Protein AF-A0A1Y1M8P3-F1 (afdb_monomer_lite)

pLDDT: mean 82.82, std 13.73, range [37.41, 94.44]

Secondary structure (DSSP, 8-state):
-GGGTT-HHHHHHHHHHTT-HHHHHHHHHHHHHS---HHHHHHHHHHHHHHHSGGGHHHHHHTT-TTT-HHHHHHHHHHHHHS-SSHHHHHHHHHHHHHHHHHTTT-

Organism: Photinus pyralis (NCBI:txid7054)

Structure (mmCIF, N/CA/C/O backbone):
data_AF-A0A1Y1M8P3-F1
#
_entry.id   AF-A0A1Y1M8P3-F1
#
loop_
_atom_site.group_PDB
_atom_site.id
_atom_site.type_symbol
_atom_site.label_atom_id
_atom_site.label_alt_id
_atom_site.label_comp_id
_atom_site.label_asym_id
_atom_site.label_entity_id
_atom_site.label_seq_id
_atom_site.pdbx_PDB_ins_code
_atom_site.Cartn_x
_atom_site.Cartn_y
_atom_site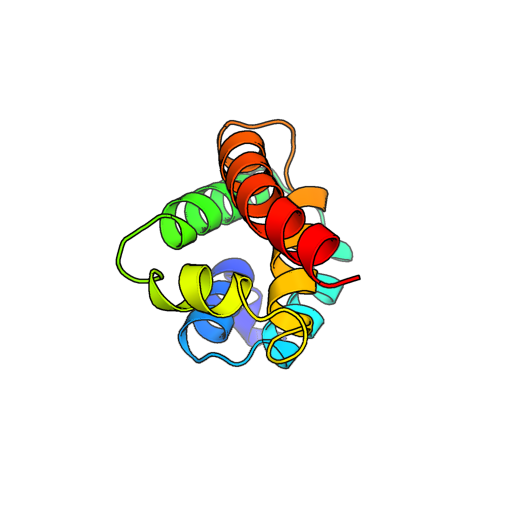.Cartn_z
_atom_site.occupancy
_atom_site.B_iso_or_equiv
_atom_site.auth_seq_id
_atom_site.auth_comp_id
_atom_site.auth_asym_id
_atom_site.auth_atom_id
_atom_site.pdbx_PDB_model_num
ATOM 1 N N . PHE A 1 1 ? -7.731 -8.921 -16.864 1.00 52.69 1 PHE A N 1
ATOM 2 C CA . PHE A 1 1 ? -6.847 -7.868 -16.319 1.00 52.69 1 PHE A CA 1
ATOM 3 C C . PHE A 1 1 ? -5.699 -7.408 -17.242 1.00 52.69 1 PHE A C 1
ATOM 5 O O . PHE A 1 1 ? -4.980 -6.510 -16.836 1.00 52.69 1 PHE A O 1
ATOM 12 N N . ARG A 1 2 ? -5.533 -7.897 -18.492 1.00 43.84 2 ARG A N 1
ATOM 13 C CA . ARG A 1 2 ? -4.400 -7.483 -19.363 1.00 43.84 2 ARG A CA 1
ATOM 14 C C . ARG A 1 2 ? -4.384 -6.001 -19.778 1.00 43.84 2 ARG A C 1
ATOM 16 O O . ARG A 1 2 ? -3.317 -5.465 -20.039 1.00 43.84 2 ARG A O 1
ATOM 23 N N . SER A 1 3 ? -5.532 -5.325 -19.810 1.00 44.97 3 SER A N 1
ATOM 24 C CA . SER A 1 3 ? -5.620 -3.918 -20.238 1.00 44.97 3 SER A CA 1
ATOM 25 C C . SER A 1 3 ? -5.157 -2.913 -19.175 1.00 44.97 3 SER A C 1
ATOM 27 O O . SER A 1 3 ? -4.926 -1.754 -19.491 1.00 44.97 3 SER A O 1
ATOM 29 N N . TRP A 1 4 ? -5.036 -3.334 -17.912 1.00 48.25 4 TRP A N 1
ATOM 30 C CA . TRP A 1 4 ? -4.657 -2.469 -16.783 1.00 48.25 4 TRP A CA 1
ATOM 31 C C . TRP A 1 4 ? -3.179 -2.628 -16.381 1.00 48.25 4 TRP A C 1
ATOM 33 O O . TRP A 1 4 ? -2.671 -1.909 -15.522 1.00 48.25 4 TRP A O 1
ATOM 43 N N . CYS A 1 5 ? -2.456 -3.509 -17.078 1.00 49.00 5 CYS A N 1
ATOM 44 C CA . CYS A 1 5 ? -1.028 -3.766 -16.903 1.00 49.00 5 CYS A CA 1
ATOM 45 C C . CYS A 1 5 ? -0.120 -2.596 -17.324 1.00 49.00 5 CYS A C 1
ATOM 47 O O . CYS A 1 5 ? 1.074 -2.652 -17.058 1.00 49.00 5 CYS A O 1
ATOM 49 N N . TYR A 1 6 ? -0.648 -1.533 -17.947 1.00 53.16 6 TYR A N 1
ATOM 50 C CA . TYR A 1 6 ? 0.165 -0.358 -18.288 1.00 53.16 6 TYR A CA 1
ATOM 51 C C . TYR A 1 6 ? 0.509 0.497 -17.054 1.00 53.16 6 TYR A C 1
ATOM 53 O O . TYR A 1 6 ? 1.536 1.169 -17.033 1.00 53.16 6 TYR A O 1
ATOM 61 N N . ASN A 1 7 ? -0.322 0.449 -16.001 1.00 69.38 7 ASN A N 1
ATOM 62 C CA . ASN A 1 7 ? 0.020 0.976 -14.680 1.00 69.38 7 ASN A CA 1
ATOM 63 C C . ASN A 1 7 ? -0.760 0.219 -13.592 1.00 69.38 7 ASN A C 1
ATOM 65 O O . ASN A 1 7 ? -1.811 0.658 -13.116 1.00 69.38 7 ASN A O 1
ATOM 69 N N . ALA A 1 8 ? -0.234 -0.948 -13.213 1.00 80.31 8 ALA A N 1
ATOM 70 C CA . ALA A 1 8 ? -0.823 -1.799 -12.185 1.00 80.31 8 ALA A CA 1
ATOM 71 C C . ALA A 1 8 ? -1.002 -1.032 -10.858 1.00 80.31 8 ALA A C 1
ATOM 73 O O . ALA A 1 8 ? -2.032 -1.163 -10.197 1.00 80.31 8 ALA A O 1
ATOM 74 N N . VAL A 1 9 ? -0.057 -0.142 -10.525 1.00 85.31 9 VAL A N 1
ATOM 75 C CA . VAL A 1 9 ? -0.106 0.716 -9.330 1.00 85.31 9 VAL A CA 1
ATOM 76 C C . VAL A 1 9 ? -1.286 1.681 -9.377 1.00 85.31 9 VAL A C 1
ATOM 78 O O . VAL A 1 9 ? -1.999 1.795 -8.390 1.00 85.31 9 VAL A O 1
ATOM 81 N N . ALA A 1 10 ? -1.565 2.321 -10.515 1.00 85.88 10 ALA A N 1
ATOM 82 C CA . ALA A 1 10 ? -2.716 3.220 -10.645 1.00 85.88 10 ALA A CA 1
ATOM 83 C C . ALA A 1 10 ? -4.053 2.494 -10.433 1.00 85.88 10 ALA A C 1
ATOM 85 O O . ALA A 1 10 ? -4.949 3.014 -9.770 1.00 85.88 10 ALA A O 1
ATOM 86 N N . THR A 1 11 ? -4.165 1.272 -10.954 1.00 88.06 11 THR A N 1
ATOM 87 C CA . THR A 1 11 ? -5.323 0.406 -10.707 1.00 88.06 11 THR A CA 1
ATOM 88 C C . THR A 1 11 ? -5.477 0.109 -9.221 1.00 88.06 11 THR A C 1
ATOM 90 O O . THR A 1 11 ? -6.565 0.237 -8.666 1.00 88.06 11 THR A O 1
ATOM 93 N N . PHE A 1 12 ? -4.383 -0.277 -8.571 1.00 91.00 12 PHE A N 1
ATOM 94 C CA . PHE A 1 12 ? -4.386 -0.579 -7.150 1.00 91.00 12 PHE A CA 1
ATOM 95 C C . PHE A 1 12 ? -4.781 0.653 -6.314 1.00 91.00 12 PHE A C 1
ATOM 97 O O . PHE A 1 12 ? -5.645 0.549 -5.443 1.00 91.00 12 PHE A O 1
ATOM 104 N N . SER A 1 13 ? -4.254 1.838 -6.641 1.00 90.62 13 SER A N 1
ATOM 105 C CA . SER A 1 13 ? -4.657 3.117 -6.037 1.00 90.62 13 SER A CA 1
ATOM 106 C C . SER A 1 13 ? -6.148 3.402 -6.207 1.00 90.62 13 SER A C 1
ATOM 108 O O . SER A 1 13 ? -6.790 3.892 -5.280 1.00 90.62 13 SER A O 1
ATOM 110 N N . LEU A 1 14 ? -6.716 3.086 -7.375 1.00 90.38 14 LEU A N 1
ATOM 111 C CA . LEU A 1 14 ? -8.145 3.248 -7.633 1.00 90.38 14 LEU A CA 1
ATOM 112 C C . LEU A 1 14 ? -8.983 2.267 -6.803 1.00 90.38 14 LEU A C 1
ATOM 114 O O . LEU A 1 14 ? -10.007 2.667 -6.257 1.00 90.38 14 LEU A O 1
ATOM 118 N N . CYS A 1 15 ? -8.547 1.013 -6.657 1.00 92.38 15 CYS A N 1
ATOM 119 C CA . CYS A 1 15 ? -9.218 0.044 -5.788 1.00 92.38 15 CYS A CA 1
ATOM 120 C C . CYS A 1 15 ? -9.202 0.493 -4.323 1.00 92.38 15 CYS A C 1
ATOM 122 O O . CYS A 1 15 ? -10.222 0.382 -3.645 1.00 92.38 15 CYS A O 1
ATOM 124 N N . LEU A 1 16 ? -8.081 1.050 -3.854 1.00 92.12 16 LEU A N 1
ATOM 125 C CA . LEU A 1 16 ? -8.004 1.673 -2.535 1.00 92.12 16 LEU A CA 1
ATOM 126 C C . LEU A 1 16 ? -8.974 2.857 -2.414 1.00 92.12 16 LEU A C 1
ATOM 128 O O . LEU A 1 16 ? -9.683 2.950 -1.414 1.00 92.12 16 LEU A O 1
ATOM 132 N N . LEU A 1 17 ? -9.045 3.711 -3.445 1.00 91.69 17 LEU A N 1
ATOM 133 C CA . LEU A 1 17 ? -9.949 4.863 -3.490 1.00 91.69 17 LEU A CA 1
ATOM 134 C C . LEU A 1 17 ? -11.427 4.469 -3.429 1.00 91.69 17 LEU A C 1
ATOM 136 O O . LEU A 1 17 ? -12.215 5.080 -2.712 1.00 91.69 17 LEU A O 1
ATOM 140 N N . ALA A 1 18 ? -11.784 3.427 -4.170 1.00 92.88 18 ALA A N 1
ATOM 141 C CA . ALA A 1 18 ? -13.134 2.885 -4.250 1.00 92.88 18 ALA A CA 1
ATOM 142 C C . ALA A 1 18 ? -13.508 1.987 -3.055 1.00 92.88 18 ALA A C 1
ATOM 144 O O . ALA A 1 18 ? -14.588 1.405 -3.057 1.00 92.88 18 ALA A O 1
ATOM 145 N N . GLN A 1 19 ? -12.624 1.839 -2.060 1.00 92.81 19 GLN A N 1
ATOM 146 C CA . GLN A 1 19 ? -12.795 0.937 -0.911 1.00 92.81 19 GLN A CA 1
ATOM 147 C C . GLN A 1 19 ? -12.966 -0.547 -1.290 1.00 92.81 19 GLN A C 1
ATOM 149 O O . GLN A 1 19 ? -13.450 -1.362 -0.506 1.00 92.81 19 GLN A O 1
ATOM 154 N N . ALA A 1 20 ? -12.518 -0.933 -2.486 1.00 94.44 20 ALA A N 1
ATOM 155 C CA . ALA A 1 20 ? -12.551 -2.304 -2.980 1.00 94.44 20 ALA A CA 1
ATOM 156 C C . ALA A 1 20 ? -11.311 -3.084 -2.500 1.00 94.44 20 ALA A C 1
ATOM 158 O O . ALA A 1 20 ? -10.467 -3.498 -3.301 1.00 94.44 20 ALA A O 1
ATOM 159 N N . TYR A 1 21 ? -11.165 -3.257 -1.180 1.00 94.00 21 TYR A N 1
ATOM 160 C CA . TYR A 1 21 ? -9.934 -3.788 -0.568 1.00 94.00 21 TYR A CA 1
ATOM 161 C C . TYR A 1 21 ? -9.615 -5.231 -0.931 1.00 94.00 21 TYR A C 1
ATOM 163 O O . TYR A 1 21 ? -8.446 -5.568 -1.092 1.00 94.00 21 TYR A O 1
ATOM 171 N N . GLU A 1 22 ? -10.629 -6.076 -1.078 1.00 93.38 22 GLU A N 1
ATOM 172 C CA . GLU A 1 22 ? -10.436 -7.460 -1.512 1.00 93.38 22 GLU A CA 1
ATOM 173 C C . GLU A 1 22 ? -9.842 -7.507 -2.925 1.00 93.38 22 GLU A C 1
ATOM 175 O O . GLU A 1 22 ? -8.865 -8.209 -3.181 1.00 93.38 22 GLU A O 1
ATOM 180 N N . GLN A 1 23 ? -10.355 -6.662 -3.823 1.00 90.88 23 GLN A N 1
ATOM 181 C CA . GLN A 1 23 ? -9.828 -6.561 -5.177 1.00 90.88 23 GLN A CA 1
ATOM 182 C C . GLN A 1 23 ? -8.420 -5.965 -5.202 1.00 90.88 23 GLN A C 1
ATOM 184 O O . GLN A 1 23 ? -7.575 -6.431 -5.966 1.00 90.88 23 GLN A O 1
ATOM 189 N N . ALA A 1 24 ? -8.146 -4.977 -4.345 1.00 93.44 24 ALA A N 1
ATOM 190 C CA . ALA A 1 24 ? -6.797 -4.459 -4.154 1.00 93.44 24 ALA A CA 1
ATOM 191 C C . ALA A 1 24 ? -5.841 -5.580 -3.709 1.00 93.44 24 ALA A C 1
ATOM 193 O O . ALA A 1 24 ? -4.756 -5.713 -4.269 1.00 93.44 24 ALA A O 1
ATOM 194 N N . TYR A 1 25 ? -6.257 -6.438 -2.775 1.00 92.19 25 TYR A N 1
ATOM 195 C CA . TYR A 1 25 ? -5.433 -7.546 -2.290 1.00 92.19 25 TYR A CA 1
ATOM 196 C C . TYR A 1 25 ? -5.142 -8.581 -3.380 1.00 92.19 25 TYR A C 1
ATOM 198 O O . TYR A 1 25 ? -3.992 -8.982 -3.554 1.00 92.19 25 TYR A O 1
ATOM 206 N N . ASN A 1 26 ? -6.147 -8.949 -4.176 1.00 90.56 26 ASN A N 1
ATOM 207 C CA . ASN A 1 26 ? -5.960 -9.852 -5.314 1.00 90.56 26 ASN A CA 1
ATOM 208 C C . ASN A 1 26 ? -4.977 -9.267 -6.341 1.00 90.56 26 ASN A C 1
ATOM 210 O O . ASN A 1 26 ? -4.112 -9.971 -6.857 1.00 90.56 26 ASN A O 1
ATOM 214 N N . LEU A 1 27 ? -5.058 -7.959 -6.609 1.00 89.12 27 LEU A N 1
ATOM 215 C CA . LEU A 1 27 ? -4.098 -7.272 -7.476 1.00 89.12 27 LEU A CA 1
ATOM 216 C C . LEU A 1 27 ? -2.686 -7.253 -6.883 1.00 89.12 27 LEU A C 1
ATOM 218 O O . LEU A 1 27 ? -1.718 -7.377 -7.626 1.00 89.12 27 LEU A O 1
ATOM 222 N N . LEU A 1 28 ? -2.560 -7.131 -5.562 1.00 89.06 28 LEU A N 1
ATOM 223 C CA . LEU A 1 28 ? -1.270 -7.156 -4.877 1.00 89.06 28 LEU A CA 1
ATOM 224 C C . LEU A 1 28 ? -0.578 -8.519 -4.984 1.00 89.06 28 LEU A C 1
ATOM 226 O O . LEU A 1 28 ? 0.642 -8.570 -5.105 1.00 89.06 28 LEU A O 1
ATOM 230 N N . GLN A 1 29 ? -1.335 -9.618 -4.985 1.00 85.56 29 GLN A N 1
ATOM 231 C CA . GLN A 1 29 ? -0.769 -10.945 -5.249 1.00 85.56 29 GLN A CA 1
ATOM 232 C C . GLN A 1 29 ? -0.185 -11.023 -6.661 1.00 85.56 29 GLN A C 1
ATOM 234 O O . GLN A 1 29 ? 0.940 -11.480 -6.832 1.00 85.56 29 GLN A O 1
ATOM 239 N N . VAL A 1 30 ? -0.894 -10.465 -7.648 1.00 83.94 30 VAL A N 1
ATOM 240 C CA . VAL A 1 30 ? -0.386 -10.357 -9.023 1.00 83.94 30 VAL A CA 1
ATOM 241 C C . VAL A 1 30 ? 0.863 -9.471 -9.086 1.00 83.94 30 VAL A C 1
ATOM 243 O O . VAL A 1 30 ? 1.765 -9.770 -9.858 1.00 83.94 30 VAL A O 1
ATOM 246 N N . PHE A 1 31 ? 0.977 -8.417 -8.264 1.00 81.25 31 PHE A N 1
ATOM 247 C CA . PHE A 1 31 ? 2.203 -7.603 -8.208 1.00 81.25 31 PHE A CA 1
ATOM 248 C C . PHE A 1 31 ? 3.425 -8.411 -7.778 1.00 81.25 31 PHE A C 1
ATOM 250 O O . PHE A 1 31 ? 4.511 -8.145 -8.280 1.00 81.25 31 PHE A O 1
ATOM 257 N N . GLY A 1 32 ? 3.258 -9.377 -6.872 1.00 76.94 32 GLY A N 1
ATOM 258 C CA . GLY A 1 32 ? 4.348 -10.253 -6.441 1.00 76.94 32 GLY A CA 1
ATOM 259 C C . GLY A 1 32 ? 4.871 -11.173 -7.549 1.00 76.94 32 GLY A C 1
ATOM 260 O O . GLY A 1 32 ? 6.007 -11.628 -7.467 1.00 76.94 32 GLY A O 1
ATOM 261 N N . GLU A 1 33 ? 4.068 -11.423 -8.585 1.00 80.62 33 GLU A N 1
ATOM 262 C CA . GLU A 1 33 ? 4.454 -12.208 -9.765 1.00 80.62 33 GLU A CA 1
ATOM 263 C C . GLU A 1 33 ? 5.061 -11.345 -10.885 1.00 80.62 33 GLU A C 1
ATOM 265 O O . GLU A 1 33 ? 5.605 -11.884 -11.849 1.00 80.62 33 GLU A O 1
ATOM 270 N N . LEU A 1 34 ? 4.962 -10.013 -10.792 1.00 77.44 34 LEU A N 1
ATOM 271 C CA . LEU A 1 34 ? 5.548 -9.101 -11.774 1.00 77.44 34 LEU A CA 1
ATOM 272 C C . LEU A 1 34 ? 7.047 -8.918 -11.521 1.00 77.44 34 LEU A C 1
ATOM 274 O O . LEU A 1 34 ? 7.497 -8.824 -10.379 1.00 77.44 34 LEU A O 1
ATOM 278 N N . ASP A 1 35 ? 7.815 -8.761 -12.601 1.00 77.50 35 ASP A N 1
ATOM 279 C CA . ASP A 1 35 ? 9.222 -8.381 -12.503 1.00 77.50 35 ASP A CA 1
ATOM 280 C C . ASP A 1 35 ? 9.365 -7.036 -11.772 1.00 77.50 35 ASP A C 1
ATOM 282 O O . ASP A 1 35 ? 8.852 -5.993 -12.205 1.00 77.50 35 ASP A O 1
ATOM 286 N N . MET A 1 36 ? 10.093 -7.053 -10.654 1.00 78.56 36 MET A N 1
ATOM 287 C CA . MET A 1 36 ? 10.335 -5.876 -9.821 1.00 78.56 36 MET A CA 1
ATOM 288 C C . MET A 1 36 ? 11.310 -4.914 -10.502 1.00 78.56 36 MET A C 1
ATOM 290 O O . MET A 1 36 ? 12.521 -4.934 -10.285 1.00 78.56 36 MET A O 1
ATOM 294 N N . THR A 1 37 ? 10.761 -4.039 -11.341 1.00 84.88 37 THR A N 1
ATOM 295 C CA . THR A 1 37 ? 11.513 -2.971 -12.005 1.00 84.88 37 THR A CA 1
ATOM 296 C C . THR A 1 37 ? 11.621 -1.724 -11.126 1.00 84.88 37 THR A C 1
ATOM 298 O O . THR A 1 37 ? 10.732 -1.407 -10.334 1.00 84.88 37 THR A O 1
ATOM 301 N N . VAL A 1 38 ? 12.682 -0.937 -11.324 1.00 83.81 38 VAL A N 1
ATOM 302 C CA . VAL A 1 38 ? 12.874 0.355 -10.635 1.00 83.81 38 VAL A CA 1
ATOM 303 C C . VAL A 1 38 ? 11.683 1.298 -10.858 1.00 83.81 38 VAL A C 1
ATOM 305 O O . VAL A 1 38 ? 11.260 1.999 -9.943 1.00 83.81 38 VAL A O 1
ATOM 308 N N . ASN A 1 39 ? 11.086 1.274 -12.053 1.00 84.25 39 ASN A N 1
ATOM 309 C CA . ASN A 1 39 ? 9.906 2.078 -12.365 1.00 84.25 39 ASN A CA 1
ATOM 310 C C . ASN A 1 39 ? 8.697 1.692 -11.507 1.00 84.25 39 ASN A C 1
ATOM 312 O O . ASN A 1 39 ? 7.989 2.581 -11.034 1.00 84.25 39 ASN A O 1
ATOM 316 N N . LEU A 1 40 ? 8.475 0.393 -11.277 1.00 83.94 40 LEU A N 1
ATOM 317 C CA . LEU A 1 40 ? 7.411 -0.080 -10.394 1.00 83.94 40 LEU A CA 1
ATOM 318 C C . LEU A 1 40 ? 7.648 0.403 -8.960 1.00 83.94 40 LEU A C 1
ATOM 320 O O . LEU A 1 40 ? 6.742 0.967 -8.352 1.00 83.94 40 LEU A O 1
ATOM 324 N N . LEU A 1 41 ? 8.880 0.283 -8.459 1.00 85.62 41 LEU A N 1
ATOM 325 C CA . LEU A 1 41 ? 9.251 0.751 -7.119 1.00 85.62 41 LEU A CA 1
ATOM 326 C C . LEU A 1 41 ? 8.991 2.249 -6.926 1.00 85.62 41 LEU A C 1
ATOM 328 O O . LEU A 1 41 ? 8.412 2.644 -5.917 1.00 85.62 41 LEU A O 1
ATOM 332 N N . ILE A 1 42 ? 9.344 3.080 -7.912 1.00 87.50 42 ILE A N 1
ATOM 333 C CA . ILE A 1 42 ? 9.065 4.524 -7.877 1.00 87.50 42 ILE A CA 1
ATOM 334 C C . ILE A 1 42 ? 7.554 4.796 -7.822 1.00 87.50 42 ILE A C 1
ATOM 336 O O . ILE A 1 42 ? 7.113 5.712 -7.129 1.00 87.50 42 ILE A O 1
ATOM 340 N N . GLN A 1 43 ? 6.742 4.029 -8.555 1.00 87.25 43 GLN A N 1
ATOM 341 C CA . GLN A 1 43 ? 5.285 4.187 -8.523 1.00 87.25 43 GLN A CA 1
ATOM 342 C C . GLN A 1 43 ? 4.702 3.774 -7.166 1.00 87.25 43 GLN A C 1
ATOM 344 O O . GLN A 1 43 ? 3.828 4.470 -6.649 1.00 87.25 43 GLN A O 1
ATOM 349 N N . VAL A 1 44 ? 5.200 2.690 -6.565 1.00 88.56 44 VAL A N 1
ATOM 350 C CA . VAL A 1 44 ? 4.778 2.258 -5.223 1.00 88.56 44 VAL A CA 1
ATOM 351 C C . VAL A 1 44 ? 5.193 3.282 -4.158 1.00 88.56 44 VAL A C 1
ATOM 353 O O . VAL A 1 44 ? 4.396 3.594 -3.276 1.00 88.56 44 VAL A O 1
ATOM 356 N N . ASP A 1 45 ? 6.380 3.885 -4.267 1.00 89.25 45 ASP A N 1
ATOM 357 C CA . ASP A 1 45 ? 6.821 4.965 -3.370 1.00 89.25 45 ASP A CA 1
ATOM 358 C C . ASP A 1 45 ? 5.865 6.173 -3.434 1.00 89.25 45 ASP A C 1
ATOM 360 O O . ASP A 1 45 ? 5.368 6.644 -2.409 1.00 89.25 45 ASP A O 1
ATOM 364 N N . LYS A 1 46 ? 5.492 6.599 -4.650 1.00 89.19 46 LYS A N 1
ATOM 365 C CA . LYS A 1 46 ? 4.482 7.653 -4.865 1.00 89.19 46 LYS A CA 1
ATOM 366 C C . LYS A 1 46 ? 3.111 7.281 -4.304 1.00 89.19 46 LYS A C 1
ATOM 368 O O . LYS A 1 46 ? 2.420 8.145 -3.770 1.00 89.19 46 LYS A O 1
ATOM 373 N N . LEU A 1 47 ? 2.707 6.016 -4.414 1.00 90.94 47 LEU A N 1
ATOM 374 C CA . LEU A 1 47 ? 1.463 5.530 -3.822 1.00 90.94 47 LEU A CA 1
ATOM 375 C C . LEU A 1 47 ? 1.485 5.654 -2.294 1.00 90.94 47 LEU A C 1
ATOM 377 O O . LEU A 1 47 ? 0.506 6.117 -1.717 1.00 90.94 47 LEU A O 1
ATOM 381 N N . VAL A 1 48 ? 2.588 5.309 -1.628 1.00 91.94 48 VAL A N 1
ATOM 382 C CA . VAL A 1 48 ? 2.693 5.494 -0.171 1.00 91.94 48 VAL A CA 1
ATOM 383 C C . VAL A 1 48 ? 2.589 6.967 0.215 1.00 91.94 48 VAL A C 1
ATOM 385 O O . VAL A 1 48 ? 1.847 7.307 1.136 1.00 91.94 48 VAL A O 1
ATOM 388 N N . GLN A 1 49 ? 3.254 7.857 -0.523 1.00 89.50 49 GLN A N 1
ATOM 389 C CA . GLN A 1 49 ? 3.107 9.302 -0.311 1.00 89.50 49 GLN A CA 1
ATOM 390 C C . GLN A 1 49 ? 1.648 9.757 -0.496 1.00 89.50 49 GLN A C 1
ATOM 392 O O . GLN A 1 49 ? 1.151 10.604 0.247 1.00 89.50 49 GLN A O 1
ATOM 397 N N . LEU A 1 50 ? 0.931 9.158 -1.451 1.00 90.38 50 LEU A N 1
ATOM 398 C CA . LEU A 1 50 ? -0.483 9.425 -1.687 1.00 90.38 50 LEU A CA 1
ATOM 399 C C . LEU A 1 50 ? -1.376 8.908 -0.543 1.00 90.38 50 LEU A C 1
ATOM 401 O O . LEU A 1 50 ? -2.329 9.592 -0.178 1.00 90.38 50 LEU A O 1
ATOM 405 N N . ILE A 1 51 ? -1.061 7.764 0.068 1.00 90.50 51 ILE A N 1
ATOM 406 C CA . ILE A 1 51 ? -1.778 7.232 1.246 1.00 90.50 51 ILE A CA 1
ATOM 407 C C . ILE A 1 51 ? -1.647 8.173 2.458 1.00 90.50 51 ILE A C 1
ATOM 409 O O . ILE A 1 51 ? -2.608 8.384 3.205 1.00 90.50 51 ILE A O 1
ATOM 413 N N . GLU A 1 52 ? -0.477 8.785 2.635 1.00 87.56 52 GLU A N 1
ATOM 414 C CA . GLU A 1 52 ? -0.249 9.785 3.686 1.00 87.56 52 GLU A CA 1
ATOM 415 C C . GLU A 1 52 ? -0.904 11.142 3.368 1.00 87.56 52 GLU A C 1
ATOM 417 O O . GLU A 1 52 ? -1.084 11.976 4.257 1.00 87.56 52 GLU A O 1
ATOM 422 N N . SER A 1 53 ? -1.336 11.358 2.123 1.00 90.75 53 SER A N 1
ATOM 423 C CA . SER A 1 53 ? -2.036 12.574 1.712 1.00 90.75 53 SER A CA 1
ATOM 424 C C . SER A 1 53 ? -3.451 12.673 2.326 1.00 90.75 53 SER A C 1
ATOM 426 O O . SER A 1 53 ? -4.042 11.673 2.763 1.00 90.75 53 SER A O 1
ATOM 428 N N . PRO A 1 54 ? -4.060 13.875 2.356 1.00 90.00 54 PRO A N 1
ATOM 429 C CA . PRO A 1 54 ? -5.403 14.060 2.906 1.00 90.00 54 PRO A CA 1
ATOM 430 C C . PRO A 1 54 ? -6.491 13.320 2.117 1.00 90.00 54 PRO A C 1
ATOM 432 O O . PRO A 1 54 ? -7.502 12.940 2.710 1.00 90.00 54 PRO A O 1
ATOM 435 N N . VAL A 1 55 ? -6.274 13.053 0.824 1.00 91.06 55 VAL A N 1
ATOM 436 C CA . VAL A 1 55 ? -7.224 12.324 -0.038 1.00 91.06 55 VAL A CA 1
ATOM 437 C C . VAL A 1 55 ? -7.542 10.944 0.538 1.00 91.06 55 VAL A C 1
ATOM 439 O O . VAL A 1 55 ? -8.678 10.493 0.464 1.00 91.06 55 VAL A O 1
ATOM 442 N N . PHE A 1 56 ? -6.564 10.309 1.184 1.00 91.00 56 PHE A N 1
ATOM 443 C CA . PHE A 1 56 ? -6.674 8.966 1.751 1.00 91.00 56 PHE A CA 1
ATOM 444 C C . PHE A 1 56 ? -6.837 8.957 3.277 1.00 91.00 56 PHE A C 1
ATOM 446 O O . PHE A 1 56 ? -6.611 7.938 3.929 1.00 91.00 56 PHE A O 1
ATOM 453 N N . THR A 1 57 ? -7.283 10.069 3.875 1.00 90.19 57 THR A N 1
ATOM 454 C CA . THR A 1 57 ? -7.528 10.140 5.329 1.00 90.19 57 THR A CA 1
ATOM 455 C C . THR A 1 57 ? -8.482 9.047 5.811 1.00 90.19 57 THR A C 1
ATOM 457 O O . THR A 1 57 ? -8.247 8.459 6.864 1.00 90.19 57 THR A O 1
ATOM 460 N N . TYR A 1 58 ? -9.511 8.717 5.027 1.00 90.88 58 TYR A N 1
ATOM 461 C CA . TYR A 1 58 ? -10.468 7.671 5.391 1.00 90.88 58 TYR A CA 1
ATOM 462 C C . TYR A 1 58 ? -9.813 6.280 5.487 1.00 90.88 58 TYR A C 1
ATOM 464 O O . TYR A 1 58 ? -10.150 5.545 6.408 1.00 90.88 58 TYR A O 1
ATOM 472 N N . LEU A 1 59 ? -8.818 5.945 4.646 1.00 90.12 59 LEU A N 1
ATOM 473 C CA . LEU A 1 59 ? -8.080 4.677 4.778 1.00 90.12 59 LEU A CA 1
ATOM 474 C C . LEU A 1 59 ? -7.337 4.596 6.102 1.00 90.12 59 LEU A C 1
ATOM 476 O O . LEU A 1 59 ? -7.347 3.560 6.757 1.00 90.12 59 LEU A O 1
ATOM 480 N N . ARG A 1 60 ? -6.687 5.694 6.501 1.00 87.75 60 ARG A N 1
ATOM 481 C CA . ARG A 1 60 ? -5.940 5.750 7.763 1.00 87.75 60 ARG A CA 1
ATOM 482 C C . ARG A 1 60 ? -6.860 5.565 8.968 1.00 87.75 60 ARG A C 1
ATOM 484 O O . ARG A 1 60 ? -6.447 4.945 9.939 1.00 87.75 60 ARG A O 1
ATOM 491 N N . LEU A 1 61 ? -8.098 6.051 8.885 1.00 88.81 61 LEU A N 1
ATOM 492 C CA . LEU A 1 61 ? -9.119 5.803 9.904 1.00 88.81 61 LEU A CA 1
ATOM 493 C C . LEU A 1 61 ? -9.608 4.349 9.876 1.00 88.81 61 LEU A C 1
ATOM 495 O O . LEU A 1 61 ? -9.696 3.723 10.923 1.00 88.81 61 LEU A O 1
ATOM 499 N N . GLN A 1 62 ? -9.855 3.783 8.693 1.00 89.81 62 GLN A N 1
ATOM 500 C CA . GLN A 1 62 ? -10.285 2.387 8.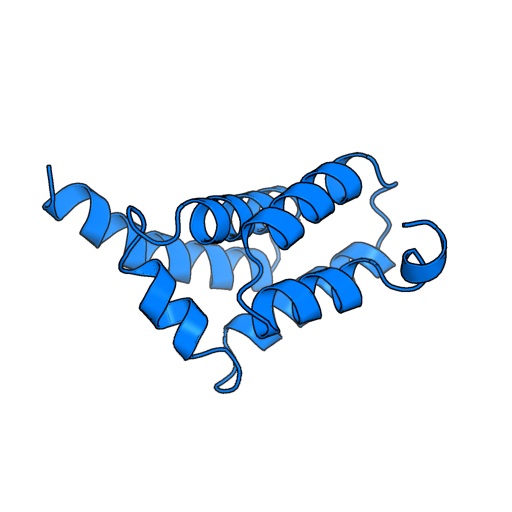544 1.00 89.81 62 GLN A CA 1
ATOM 501 C C . GLN A 1 62 ? -9.210 1.378 8.966 1.00 89.81 62 GLN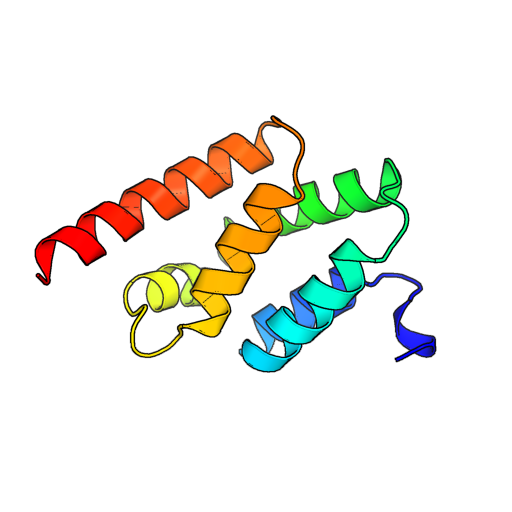 A C 1
ATOM 503 O O . GLN A 1 62 ? -9.546 0.277 9.392 1.00 89.81 62 GLN A O 1
ATOM 508 N N . LEU A 1 63 ? -7.925 1.748 8.917 1.00 87.75 63 LEU A N 1
ATOM 509 C CA . LEU A 1 63 ? -6.842 0.927 9.465 1.00 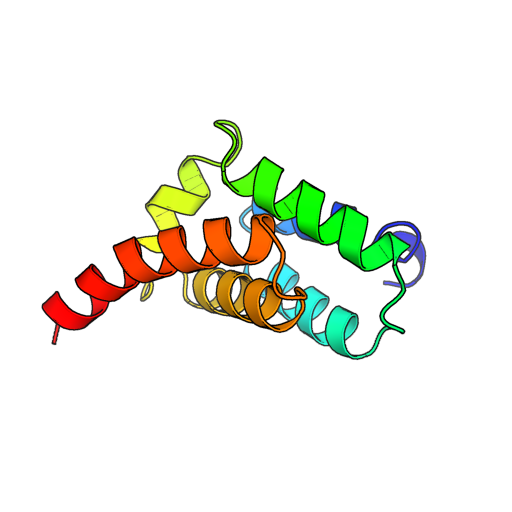87.75 63 LEU A CA 1
ATOM 510 C C . LEU A 1 63 ? -6.978 0.688 10.975 1.00 87.75 63 LEU A C 1
ATOM 512 O O . LEU A 1 63 ? -6.457 -0.313 11.458 1.00 87.75 63 LEU A O 1
ATOM 516 N N . LEU A 1 64 ? -7.693 1.552 11.704 1.00 87.19 64 LEU A N 1
ATOM 517 C CA . LEU A 1 64 ? -7.976 1.368 13.132 1.00 87.19 64 LEU A CA 1
ATOM 518 C C . LEU A 1 64 ? -8.970 0.227 13.402 1.00 87.19 64 LEU A C 1
ATOM 520 O O . LEU A 1 64 ? -9.042 -0.245 14.531 1.00 87.19 64 LEU A O 1
ATOM 524 N N . GLU A 1 65 ? -9.716 -0.226 12.388 1.00 87.44 65 GLU A N 1
ATOM 525 C CA . GLU A 1 65 ? -10.723 -1.289 12.492 1.00 87.44 65 GLU A CA 1
ATOM 526 C C . GLU A 1 65 ? -10.292 -2.536 11.684 1.00 87.44 65 GLU A C 1
ATOM 528 O O . GLU A 1 65 ? -10.903 -2.862 10.657 1.00 87.44 65 GLU A O 1
ATOM 533 N N . PRO A 1 66 ? -9.238 -3.265 12.105 1.00 81.31 66 PRO A N 1
ATOM 534 C CA . PRO A 1 66 ? -8.702 -4.394 11.340 1.00 81.31 66 PRO A CA 1
ATOM 535 C C . PRO A 1 66 ? -9.700 -5.550 11.181 1.00 81.31 66 PRO A C 1
ATOM 537 O O . PRO A 1 66 ? -9.653 -6.252 10.173 1.00 81.31 66 PRO A O 1
ATOM 540 N N . GLU A 1 67 ? -10.629 -5.727 12.127 1.00 85.12 67 GLU A N 1
ATOM 541 C CA . GLU A 1 67 ? -11.691 -6.741 12.043 1.00 85.12 67 GLU A CA 1
ATOM 542 C C . GLU A 1 67 ? -12.679 -6.452 10.907 1.00 85.12 67 GLU A C 1
ATOM 544 O O . GLU A 1 67 ? -13.158 -7.366 10.237 1.00 85.12 67 GLU A O 1
ATOM 549 N N . LYS A 1 68 ? -12.952 -5.168 10.654 1.00 87.19 68 LYS A N 1
ATOM 550 C CA . LYS A 1 68 ? -13.894 -4.717 9.627 1.00 87.19 68 LYS A CA 1
ATOM 551 C C . LYS A 1 68 ? -13.244 -4.611 8.251 1.00 87.19 68 LYS A C 1
ATOM 553 O O . LYS A 1 68 ? -13.898 -4.871 7.243 1.00 87.19 68 LYS A O 1
ATOM 558 N N . TYR A 1 69 ? -11.958 -4.258 8.201 1.00 90.75 69 TYR A N 1
ATOM 559 C CA . TYR A 1 69 ? -11.207 -4.088 6.953 1.00 90.75 69 TYR A CA 1
ATOM 560 C C . TYR A 1 69 ? -9.933 -4.954 6.903 1.00 90.75 69 TYR A C 1
ATOM 562 O O . TYR A 1 69 ? -8.828 -4.435 6.703 1.00 90.75 69 TYR A O 1
ATOM 570 N N . PRO A 1 70 ? -10.047 -6.292 7.001 1.00 89.75 70 PRO A N 1
ATOM 571 C CA . PRO A 1 70 ? -8.885 -7.180 7.076 1.00 89.75 70 PRO A CA 1
ATOM 572 C C . PRO A 1 70 ? -8.029 -7.144 5.803 1.00 89.75 70 PRO A C 1
ATOM 574 O O . PRO A 1 70 ? -6.801 -7.225 5.864 1.00 89.75 70 PRO A O 1
ATOM 577 N N . TYR A 1 71 ? -8.655 -6.983 4.633 1.00 92.81 71 TYR A N 1
ATOM 578 C CA . TYR A 1 71 ? -7.942 -6.886 3.358 1.00 92.81 71 TYR A CA 1
ATOM 579 C C . TYR A 1 71 ? -7.159 -5.579 3.219 1.00 92.81 71 TYR A C 1
ATOM 581 O O . TYR A 1 71 ? -6.080 -5.594 2.637 1.00 92.81 71 TYR A O 1
ATOM 589 N N . LEU A 1 72 ? -7.640 -4.469 3.794 1.00 92.56 72 LEU A N 1
ATOM 590 C CA . LEU A 1 72 ? -6.893 -3.209 3.806 1.00 92.56 72 LEU A CA 1
ATOM 591 C C . LEU A 1 72 ? -5.593 -3.372 4.599 1.00 92.56 72 LEU A C 1
ATOM 593 O O . LEU A 1 72 ? -4.525 -2.988 4.123 1.00 92.56 72 LEU A O 1
ATOM 597 N N . TYR A 1 73 ? -5.674 -4.008 5.768 1.00 90.81 73 TYR A N 1
ATOM 598 C CA . TYR A 1 73 ? -4.507 -4.292 6.598 1.00 90.81 73 TYR A CA 1
ATOM 599 C C . TYR A 1 73 ? -3.497 -5.182 5.857 1.00 90.81 73 TYR A C 1
ATOM 601 O O . TYR A 1 73 ? -2.326 -4.821 5.724 1.00 90.81 73 TYR A O 1
ATOM 609 N N . LYS A 1 74 ? -3.961 -6.293 5.265 1.00 90.44 74 LYS A N 1
ATOM 610 C CA . LYS A 1 74 ? -3.122 -7.178 4.435 1.00 90.44 74 LYS A CA 1
ATOM 611 C C . LYS A 1 74 ? -2.484 -6.441 3.256 1.00 90.44 74 LYS A C 1
ATOM 613 O O . LYS A 1 74 ? -1.310 -6.663 2.973 1.00 90.44 74 LYS A O 1
ATOM 618 N N . CYS A 1 75 ? -3.223 -5.547 2.602 1.00 92.88 75 CYS A N 1
ATOM 619 C CA . CYS A 1 75 ? -2.701 -4.715 1.523 1.00 92.88 75 CYS A CA 1
ATOM 620 C C . CYS A 1 75 ? -1.557 -3.815 1.991 1.00 92.88 75 CYS A C 1
ATOM 622 O O . CYS A 1 75 ? -0.514 -3.785 1.346 1.00 92.88 75 CYS A O 1
ATOM 624 N N . MET A 1 76 ? -1.717 -3.109 3.114 1.00 92.56 76 MET A N 1
ATOM 625 C CA . MET A 1 76 ? -0.668 -2.217 3.618 1.00 92.56 76 MET A CA 1
ATOM 626 C C . MET A 1 76 ? 0.610 -2.980 3.986 1.00 92.56 76 MET A C 1
ATOM 628 O O . MET A 1 76 ? 1.702 -2.552 3.617 1.00 92.56 76 MET A O 1
ATOM 632 N N . TYR A 1 77 ? 0.492 -4.135 4.648 1.00 89.88 77 TYR A N 1
ATOM 633 C CA . TYR A 1 77 ? 1.656 -4.979 4.942 1.00 89.88 77 TYR A CA 1
ATOM 634 C C . TYR A 1 77 ? 2.275 -5.589 3.683 1.00 89.88 77 TYR A C 1
ATOM 636 O O . TYR A 1 77 ? 3.497 -5.681 3.594 1.00 89.88 77 TYR A O 1
ATOM 644 N N . GLY A 1 78 ? 1.468 -5.970 2.694 1.00 90.88 78 GL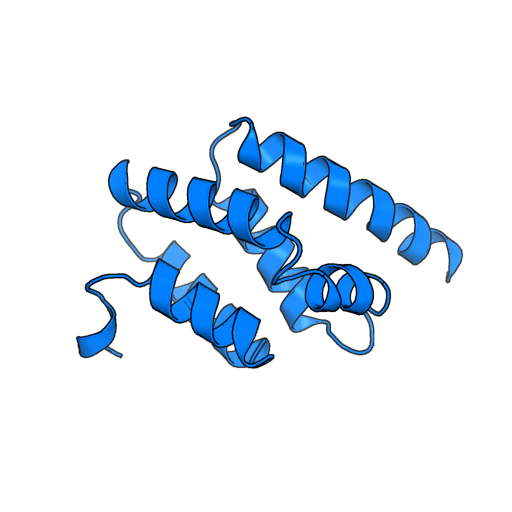Y A N 1
ATOM 645 C CA . GLY A 1 78 ? 1.989 -6.475 1.427 1.00 90.88 78 GLY A CA 1
ATOM 646 C C . GLY A 1 78 ? 2.765 -5.403 0.654 1.00 90.88 78 GLY A C 1
ATOM 647 O O . GLY A 1 78 ? 3.867 -5.681 0.196 1.00 90.88 78 GLY A O 1
ATOM 648 N N . ILE A 1 79 ? 2.273 -4.157 0.599 1.00 90.12 79 ILE A N 1
ATOM 649 C CA . ILE A 1 79 ? 3.031 -3.024 0.029 1.00 90.12 79 ILE A CA 1
ATOM 650 C C . ILE A 1 79 ? 4.345 -2.823 0.787 1.00 90.12 79 ILE A C 1
ATOM 652 O O . ILE A 1 79 ? 5.389 -2.632 0.166 1.00 90.12 79 ILE A O 1
ATOM 656 N N . LEU A 1 80 ? 4.305 -2.889 2.122 1.00 90.56 80 LEU A N 1
ATOM 657 C CA . LEU A 1 80 ? 5.498 -2.751 2.951 1.00 90.56 80 LEU A CA 1
ATOM 658 C C . LEU A 1 80 ? 6.553 -3.822 2.623 1.00 90.56 80 LEU A C 1
ATOM 660 O O . LEU A 1 80 ? 7.735 -3.501 2.586 1.00 90.56 80 LEU A O 1
ATOM 664 N N . MET A 1 81 ? 6.137 -5.062 2.350 1.00 89.25 81 MET A N 1
ATOM 665 C CA . MET A 1 81 ? 7.042 -6.157 1.970 1.00 89.25 81 MET A CA 1
ATOM 666 C C . MET A 1 81 ? 7.593 -6.034 0.542 1.00 89.25 81 MET A C 1
ATOM 668 O O . MET A 1 81 ? 8.658 -6.576 0.261 1.00 89.25 81 MET A O 1
ATOM 672 N N . LEU A 1 82 ? 6.895 -5.329 -0.354 1.00 85.56 82 LEU A N 1
ATOM 673 C CA . LEU A 1 82 ? 7.365 -5.069 -1.721 1.00 85.56 82 LEU A CA 1
ATOM 674 C C . LEU A 1 82 ? 8.376 -3.917 -1.793 1.00 85.56 82 LEU A C 1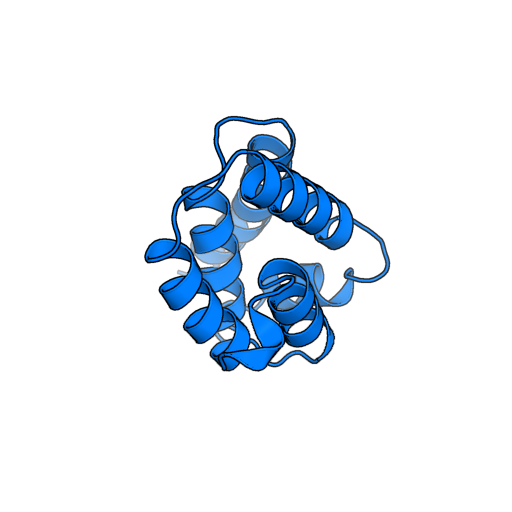
ATOM 676 O O . LEU A 1 82 ? 9.178 -3.854 -2.724 1.00 85.56 82 LEU A O 1
ATOM 680 N N . LEU A 1 83 ? 8.334 -2.978 -0.848 1.00 84.81 83 LEU A N 1
ATOM 681 C CA . LEU A 1 83 ? 9.214 -1.814 -0.868 1.00 84.81 83 LEU A CA 1
ATOM 682 C C . LEU A 1 83 ? 10.649 -2.176 -0.440 1.00 84.81 83 LEU A C 1
ATOM 684 O O . LEU A 1 83 ? 10.836 -2.863 0.565 1.00 84.81 83 LEU A O 1
ATOM 688 N N . PRO A 1 84 ? 11.687 -1.647 -1.120 1.00 83.31 84 PRO A N 1
ATOM 689 C CA . PRO A 1 84 ? 13.029 -1.600 -0.544 1.00 83.31 84 PRO A CA 1
ATOM 690 C C . PRO A 1 84 ? 13.010 -0.713 0.713 1.00 83.31 84 PRO A C 1
ATOM 692 O O . PRO A 1 84 ? 12.051 0.022 0.935 1.00 83.31 84 PRO A O 1
ATOM 695 N N . GLN A 1 85 ? 14.073 -0.727 1.526 1.00 82.50 85 GLN A N 1
ATOM 696 C CA . GLN A 1 85 ? 14.201 0.115 2.731 1.00 82.50 85 GLN A CA 1
ATOM 697 C C . GLN A 1 85 ? 14.337 1.622 2.399 1.00 82.50 85 GLN A C 1
ATOM 699 O O . GLN A 1 85 ? 15.359 2.247 2.671 1.00 82.50 85 GLN A O 1
ATOM 704 N N . SER A 1 86 ? 13.314 2.208 1.775 1.00 86.06 86 SER A N 1
ATOM 705 C CA . SER A 1 86 ? 13.214 3.610 1.373 1.00 86.06 86 SER A CA 1
ATOM 706 C C . SER A 1 86 ? 12.531 4.468 2.445 1.00 86.06 86 SER A C 1
ATOM 708 O O . SER A 1 86 ? 12.054 3.982 3.475 1.00 86.06 86 SER A O 1
ATOM 710 N N . SER A 1 87 ? 12.438 5.775 2.192 1.00 86.38 87 SER A N 1
ATOM 711 C CA . SER A 1 87 ? 11.658 6.695 3.026 1.00 86.38 87 SER A CA 1
ATOM 712 C C . SER A 1 87 ? 10.170 6.327 3.065 1.00 86.38 87 SER A C 1
ATOM 714 O O . SER A 1 87 ? 9.572 6.398 4.139 1.00 86.38 87 SER A O 1
ATOM 716 N N . ALA A 1 88 ? 9.577 5.872 1.953 1.00 87.38 88 ALA A N 1
ATOM 717 C CA . ALA A 1 88 ? 8.202 5.370 1.947 1.00 87.38 88 ALA A CA 1
ATOM 718 C C . ALA A 1 88 ? 8.035 4.129 2.825 1.00 87.38 88 ALA A C 1
ATOM 720 O O . ALA A 1 88 ? 7.056 4.038 3.565 1.00 87.38 88 ALA A O 1
ATOM 721 N N . PHE A 1 89 ? 8.999 3.202 2.806 1.00 89.50 89 PHE A N 1
ATOM 722 C CA . PHE A 1 89 ? 8.976 2.053 3.712 1.00 89.50 89 PHE A CA 1
ATOM 723 C C . PHE A 1 89 ? 8.952 2.509 5.173 1.00 89.50 89 PHE A C 1
ATOM 725 O O . PHE A 1 89 ? 8.119 2.047 5.953 1.00 89.50 89 PHE A O 1
ATOM 732 N N . ALA A 1 90 ? 9.824 3.452 5.546 1.00 88.69 90 ALA A N 1
ATOM 733 C CA . ALA A 1 90 ? 9.857 3.990 6.903 1.00 88.69 90 ALA A CA 1
ATOM 734 C C . ALA A 1 90 ? 8.540 4.693 7.280 1.00 88.69 90 ALA A C 1
ATOM 736 O O . ALA A 1 90 ? 8.018 4.463 8.372 1.00 88.69 90 ALA A O 1
ATOM 737 N N . ALA A 1 91 ? 7.974 5.498 6.377 1.00 88.00 91 ALA A N 1
ATOM 738 C CA . ALA A 1 91 ? 6.704 6.188 6.593 1.00 88.00 91 ALA A CA 1
ATOM 739 C C . ALA A 1 91 ? 5.549 5.199 6.824 1.00 88.00 91 ALA A C 1
ATOM 741 O O . ALA A 1 91 ? 4.856 5.285 7.842 1.00 88.00 91 ALA A O 1
ATOM 742 N N . LEU A 1 92 ? 5.396 4.212 5.935 1.00 88.75 92 LEU A N 1
ATOM 743 C CA . LEU A 1 92 ? 4.337 3.207 6.028 1.00 88.75 92 LEU A CA 1
ATOM 744 C C . LEU A 1 92 ? 4.513 2.306 7.257 1.00 88.75 92 LEU A C 1
ATOM 746 O O . LEU A 1 92 ? 3.544 2.043 7.970 1.00 88.75 92 LEU A O 1
ATOM 750 N N . LYS A 1 93 ? 5.746 1.880 7.560 1.00 89.69 93 LYS A N 1
ATOM 751 C CA . LYS A 1 93 ? 6.058 1.101 8.769 1.00 89.69 93 LYS A CA 1
ATOM 752 C C . LYS A 1 93 ? 5.680 1.861 10.035 1.00 89.69 93 LYS A C 1
ATOM 754 O O . LYS A 1 93 ? 5.057 1.286 10.922 1.00 89.69 93 LYS A O 1
ATOM 759 N N . ASN A 1 94 ? 6.038 3.141 10.125 1.00 89.00 94 ASN A N 1
ATOM 760 C CA . ASN A 1 94 ? 5.706 3.963 11.287 1.00 89.00 94 ASN A CA 1
ATOM 761 C C . ASN A 1 94 ? 4.189 4.095 11.449 1.00 89.00 94 ASN A C 1
ATOM 763 O O . ASN A 1 94 ? 3.685 3.913 12.556 1.00 89.00 94 ASN A O 1
ATOM 767 N N . ARG A 1 95 ? 3.456 4.316 10.347 1.00 88.00 95 ARG A N 1
ATOM 768 C CA . ARG A 1 95 ? 1.988 4.371 10.352 1.00 88.00 95 ARG A CA 1
ATOM 769 C C . ARG A 1 95 ? 1.372 3.071 10.860 1.00 88.00 95 ARG A C 1
ATOM 771 O O . ARG A 1 95 ? 0.522 3.110 11.746 1.00 88.00 95 ARG A O 1
ATOM 778 N N . LEU A 1 96 ? 1.813 1.935 10.324 1.00 86.00 96 LEU A N 1
ATOM 779 C CA . LEU A 1 96 ? 1.311 0.621 10.722 1.00 86.00 96 LEU A CA 1
ATOM 780 C C . LEU A 1 96 ? 1.662 0.287 12.171 1.00 86.00 96 LEU A C 1
ATOM 782 O O . LEU A 1 96 ? 0.811 -0.241 12.874 1.00 86.00 96 LEU A O 1
ATOM 786 N N . ASN A 1 97 ? 2.852 0.658 12.646 1.00 86.06 97 ASN A N 1
ATOM 787 C CA . ASN A 1 97 ? 3.243 0.476 14.045 1.00 86.06 97 ASN A CA 1
ATOM 788 C C . ASN A 1 97 ? 2.388 1.308 15.013 1.00 86.06 97 ASN A C 1
ATOM 790 O O . ASN A 1 97 ? 2.053 0.837 16.098 1.00 86.06 97 ASN A O 1
ATOM 794 N N . SER A 1 98 ? 2.004 2.532 14.634 1.00 81.19 98 SER A N 1
ATOM 795 C CA . SER A 1 98 ? 1.089 3.344 15.450 1.00 81.19 98 SER A CA 1
ATOM 796 C C . SER A 1 98 ? -0.306 2.722 15.563 1.00 81.19 98 SER A C 1
ATOM 798 O O . SER A 1 98 ? -0.976 2.913 16.571 1.00 81.19 98 SER A O 1
ATOM 800 N N . VAL A 1 99 ? -0.739 1.980 14.541 1.00 78.44 99 VAL A N 1
ATOM 801 C CA . VAL A 1 99 ? -2.041 1.301 14.515 1.00 78.44 99 VAL A CA 1
ATOM 802 C C . VAL A 1 99 ? -1.973 -0.078 15.180 1.00 78.44 99 VAL A C 1
ATOM 804 O O . VAL A 1 99 ? -2.882 -0.447 15.915 1.00 78.44 99 VAL A O 1
ATOM 807 N N . SER A 1 100 ? -0.900 -0.847 14.978 1.00 63.81 100 SER A N 1
ATOM 808 C CA . SER A 1 100 ? -0.745 -2.184 15.566 1.00 63.81 100 SER A CA 1
ATOM 809 C C . SER A 1 100 ? -0.661 -2.146 17.091 1.00 63.81 100 SER A C 1
ATOM 811 O O . SER A 1 100 ? -1.160 -3.061 17.740 1.00 63.81 100 SER A O 1
ATOM 813 N N . ALA A 1 101 ? -0.139 -1.059 17.670 1.00 59.09 101 ALA A N 1
ATOM 814 C CA . ALA A 1 101 ? -0.203 -0.809 19.108 1.00 59.09 101 ALA A CA 1
ATOM 815 C C . ALA A 1 101 ? -1.643 -0.859 19.665 1.00 59.09 101 ALA A C 1
ATOM 817 O O . ALA A 1 101 ? -1.833 -1.247 20.812 1.00 59.09 101 ALA A O 1
ATOM 818 N N . ILE A 1 102 ? -2.654 -0.530 18.851 1.00 55.12 102 ILE A N 1
ATOM 819 C CA . ILE A 1 102 ? -4.077 -0.595 19.222 1.00 55.12 102 ILE A CA 1
ATOM 820 C C . ILE A 1 102 ? -4.605 -2.034 19.124 1.00 55.12 102 ILE A C 1
ATOM 822 O O . ILE A 1 102 ? -5.368 -2.457 19.983 1.00 55.12 102 ILE A O 1
ATOM 826 N N . GLY A 1 103 ? -4.150 -2.818 18.141 1.00 52.16 103 GLY A N 1
ATOM 827 C CA . GLY A 1 103 ? -4.544 -4.227 17.992 1.00 52.16 103 GLY A CA 1
ATOM 828 C C . GLY A 1 103 ? -4.070 -5.136 19.136 1.00 52.16 103 GLY A C 1
ATOM 829 O O . GLY A 1 103 ? -4.726 -6.128 19.436 1.00 52.16 103 GLY A O 1
ATOM 830 N N . TYR A 1 104 ? -2.969 -4.784 19.811 1.00 50.19 104 TYR A N 1
ATOM 831 C CA . TYR A 1 104 ? -2.523 -5.464 21.038 1.00 50.19 104 TYR A CA 1
ATOM 832 C C . TYR A 1 104 ? -3.290 -5.032 22.298 1.00 50.19 104 TYR A C 1
ATOM 834 O O . TYR A 1 104 ? -3.243 -5.741 23.296 1.00 50.19 104 TYR A O 1
ATOM 842 N N . LEU A 1 105 ? -3.976 -3.885 22.273 1.00 46.06 105 LEU A N 1
ATOM 843 C CA . LEU A 1 105 ? -4.785 -3.385 23.394 1.00 46.06 105 LEU A CA 1
ATOM 844 C C . LEU A 1 105 ? -6.169 -4.047 23.468 1.00 46.06 105 LEU A C 1
ATOM 846 O O . LEU A 1 105 ? -6.849 -3.921 24.482 1.00 46.06 105 LEU A O 1
ATOM 850 N N . THR A 1 106 ? -6.588 -4.734 22.405 1.00 40.12 106 THR A N 1
ATOM 851 C CA . THR A 1 106 ? -7.888 -5.412 22.295 1.00 40.12 106 THR A CA 1
ATOM 852 C C . THR A 1 106 ? -7.811 -6.932 22.481 1.00 40.12 106 THR A C 1
ATOM 854 O O . THR A 1 106 ? -8.746 -7.628 22.092 1.00 40.12 106 THR A O 1
ATOM 857 N N . VAL A 1 107 ? -6.721 -7.455 23.060 1.00 37.41 107 VAL A N 1
ATOM 858 C CA . VAL A 1 107 ? -6.594 -8.867 23.476 1.00 37.41 107 VAL A CA 1
ATOM 859 C C . VAL A 1 107 ? -6.561 -8.965 24.993 1.00 37.41 107 VAL A C 1
ATOM 861 O O . VAL A 1 107 ? -5.797 -8.190 25.608 1.00 37.41 107 VAL A O 1
#

Radius of gyration: 13.45 Å; chains: 1; bounding box: 28×26×44 Å

InterPro domains:
  IPR021841 Vacuolar protein 14, C-terminal Fig4-binding domain [PF11916] (1-99)
  IPR026825 Vacuole morphology and inheritance protein 14 [PTHR16023] (1-105)

Sequence (107 aa):
FRSWCYNAVATFSLCLLAQAYEQAYNLLQVFGELDMTVNLLIQVDKLVQLIESPVFTYLRLQLLEPEKYPYLYKCMYGILMLLPQSSAFAALKNRLNSVSAIGYLTV

Foldseek 3Di:
DVVCVVQLLVVLLVCLLVVVLVVNLVSLVVVVVDDLDPVNQVSLLVSLVVCVDPSNVVLLVCLLVCVVRVSSLVNLVSSLVSHDPDPSNVSSVVSNVVNVVNVVVVD